Protein AF-A0A953PMU0-F1 (afdb_monomer_lite)

Foldseek 3Di:
DDDDDDDDDDDDPPPPPPDDPPPPPPDDDDAAEDDPPVLLVLVVVLVVLVVVLVVQLVVCVVVVHDSLVSNLPCVPSLVVSVVSLVVSCVVPVVCAQGKYKYWDQDPVRDIDIDIDRNNVVVVVSVPPPND

pLDDT: mean 84.86, std 17.86, range [36.12, 98.12]

Sequence (131 aa):
MLPIGATLIAALSVSSALGLPGRQTITPLPSIEVTAPRDVTSVKGLNDALSALSKKATECVKAGGKPETCQCSDPQDLSSLRRGYESLIKEHPDWKDQLVTYQYVNQEGRNISGTLVLQNLRRQLEALKCQ

Secondary structure (DSSP, 8-state):
--------------------------PPPP-EEE-SHHHHHHHHHHHHHHHHHHHHHHHHHHTT--HHHHTTS-HHHHHHHHHHHHHHHHH-GGGTT-EEEEEEE-TTS-EEEEEEEHHHHHHHHHH----

Structure (mmCIF, N/CA/C/O backbone):
data_AF-A0A953PMU0-F1
#
_entry.id   AF-A0A953PMU0-F1
#
loop_
_atom_site.group_PDB
_atom_site.id
_atom_site.type_symbol
_atom_site.label_atom_id
_atom_site.label_alt_id
_atom_site.label_comp_id
_atom_site.label_asym_id
_atom_site.label_entity_id
_atom_site.label_seq_id
_atom_site.pdbx_PDB_ins_code
_atom_site.Cartn_x
_atom_site.Cartn_y
_atom_site.Cartn_z
_atom_site.occupancy
_atom_site.B_iso_or_equiv
_atom_site.auth_seq_id
_atom_site.auth_comp_id
_atom_site.auth_asym_id
_atom_site.auth_atom_id
_atom_site.pdbx_PDB_model_num
ATOM 1 N N . MET A 1 1 ? -56.804 38.463 -60.563 1.00 36.12 1 MET A N 1
ATOM 2 C CA . MET A 1 1 ? -57.882 38.205 -59.588 1.00 36.12 1 MET A CA 1
ATOM 3 C C . MET A 1 1 ? -57.321 37.299 -58.499 1.00 36.12 1 MET A C 1
ATOM 5 O O . MET A 1 1 ? -57.007 36.157 -58.794 1.00 36.12 1 MET A O 1
ATOM 9 N N . LEU A 1 2 ? -57.103 37.836 -57.293 1.00 42.56 2 LEU A N 1
ATOM 10 C CA . LEU A 1 2 ? -57.006 37.053 -56.046 1.00 42.56 2 LEU A CA 1
ATOM 11 C C . LEU A 1 2 ? -58.369 36.360 -55.812 1.00 42.56 2 LEU A C 1
ATOM 13 O O . LEU A 1 2 ? -59.360 36.950 -56.259 1.00 42.56 2 LEU A O 1
ATOM 17 N N . PRO A 1 3 ? -58.479 35.208 -55.103 1.00 48.47 3 PRO A N 1
ATOM 18 C CA . PRO A 1 3 ? -58.178 35.224 -53.664 1.00 48.47 3 PRO A CA 1
ATOM 19 C C . PRO A 1 3 ? -57.839 33.880 -52.952 1.00 48.47 3 PRO A C 1
ATOM 21 O O . PRO A 1 3 ? -58.014 32.791 -53.480 1.00 48.47 3 PRO A O 1
ATOM 24 N N . ILE A 1 4 ? -57.442 34.036 -51.680 1.00 48.75 4 ILE A N 1
ATOM 25 C CA . ILE A 1 4 ? -57.634 33.141 -50.518 1.00 48.75 4 ILE A CA 1
ATOM 26 C C . ILE A 1 4 ? -56.864 31.810 -50.468 1.00 48.75 4 ILE A C 1
ATOM 28 O O . ILE A 1 4 ? -57.169 30.831 -51.137 1.00 48.75 4 ILE A O 1
ATOM 32 N N . GLY A 1 5 ? -55.972 31.749 -49.481 1.00 41.91 5 GLY A N 1
ATOM 33 C CA . GLY A 1 5 ? -55.512 30.522 -48.843 1.00 41.91 5 GLY A CA 1
ATOM 34 C C . GLY A 1 5 ? -54.919 30.870 -47.484 1.00 41.91 5 GLY A C 1
ATOM 35 O O . GLY A 1 5 ? -53.713 31.041 -47.361 1.00 41.91 5 GLY A O 1
ATOM 36 N N . ALA A 1 6 ? -55.779 31.088 -46.487 1.00 50.22 6 ALA A N 1
ATOM 37 C CA . ALA A 1 6 ? -55.373 31.361 -45.113 1.00 50.22 6 ALA A CA 1
ATOM 38 C C . ALA A 1 6 ? -54.750 30.096 -44.502 1.00 50.22 6 ALA A C 1
ATOM 40 O O . ALA A 1 6 ? -55.457 29.166 -44.119 1.00 50.22 6 ALA A O 1
ATOM 41 N N . THR A 1 7 ? -53.422 30.050 -44.433 1.00 49.34 7 THR A N 1
ATOM 42 C CA . THR A 1 7 ? -52.693 28.950 -43.799 1.00 49.34 7 THR A CA 1
ATOM 43 C C . THR A 1 7 ? -52.710 29.139 -42.283 1.00 49.34 7 THR A C 1
ATOM 45 O O . THR A 1 7 ? -52.039 30.022 -41.749 1.00 49.34 7 THR A O 1
ATOM 48 N N . LEU A 1 8 ? -53.493 28.313 -41.584 1.00 45.78 8 LEU A N 1
ATOM 49 C CA . LEU A 1 8 ? -53.423 28.160 -40.131 1.00 45.78 8 LEU A CA 1
ATOM 50 C C . LEU A 1 8 ? -52.022 27.656 -39.742 1.00 45.78 8 LEU A C 1
ATOM 52 O O . LEU A 1 8 ? -51.637 26.544 -40.101 1.00 45.78 8 LEU A O 1
ATOM 56 N N . ILE A 1 9 ? -51.271 28.452 -38.981 1.00 53.38 9 ILE A N 1
ATOM 57 C CA . ILE A 1 9 ? -50.023 28.018 -38.345 1.00 53.38 9 ILE A CA 1
ATOM 58 C C . ILE A 1 9 ? -50.395 27.348 -37.019 1.00 53.38 9 ILE A C 1
ATOM 60 O O . ILE A 1 9 ? -50.688 28.019 -36.030 1.00 53.38 9 ILE A O 1
ATOM 64 N N . ALA A 1 10 ? -50.402 26.016 -37.000 1.00 49.91 10 ALA A N 1
ATOM 65 C CA . ALA A 1 10 ? -50.465 25.246 -35.765 1.00 49.91 10 ALA A CA 1
ATOM 66 C C . ALA A 1 10 ? -49.085 25.282 -35.087 1.00 49.91 10 ALA A C 1
ATOM 68 O O . ALA A 1 10 ? -48.142 24.623 -35.525 1.00 49.91 10 ALA A O 1
ATOM 69 N N . ALA A 1 11 ? -48.955 26.083 -34.029 1.00 50.81 11 ALA A N 1
ATOM 70 C CA . ALA A 1 11 ? -47.775 26.098 -33.175 1.00 50.81 11 ALA A CA 1
ATOM 71 C C . ALA A 1 11 ? -47.754 24.827 -32.306 1.00 50.81 11 ALA A C 1
ATOM 73 O O . ALA A 1 11 ? -48.463 24.731 -31.306 1.00 50.81 11 ALA A O 1
ATOM 74 N N . LEU A 1 12 ? -46.948 23.839 -32.699 1.00 45.31 12 LEU A N 1
ATOM 75 C CA . LEU A 1 12 ? -46.610 22.688 -31.864 1.00 45.31 12 LEU A CA 1
ATOM 76 C C . LEU A 1 12 ? -45.543 23.115 -30.850 1.00 45.31 12 LEU A C 1
ATOM 78 O O . LEU A 1 12 ? -44.346 23.119 -31.136 1.00 45.31 12 LEU A O 1
ATOM 82 N N . SER A 1 13 ? -45.983 23.497 -29.656 1.00 43.12 13 SER A N 1
ATOM 83 C CA . SER A 1 13 ? -45.135 23.660 -28.479 1.00 43.12 13 SER A CA 1
ATOM 84 C C . SER A 1 13 ? -44.644 22.286 -28.014 1.00 43.12 13 SER A C 1
ATOM 86 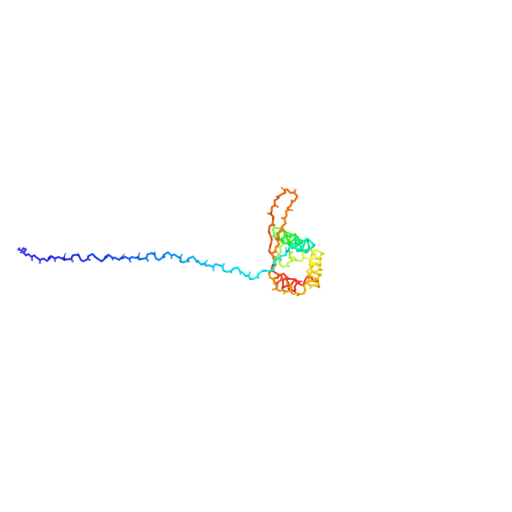O O . SER A 1 13 ? -45.303 21.585 -27.250 1.00 43.12 13 SER A O 1
ATOM 88 N N . VAL A 1 14 ? -43.465 21.883 -28.492 1.00 52.00 14 VAL A N 1
ATOM 89 C CA . VAL A 1 14 ? -42.741 20.719 -27.971 1.00 52.00 14 VAL A CA 1
ATOM 90 C C . VAL A 1 14 ? -42.200 21.087 -26.589 1.00 52.00 14 VAL A C 1
ATOM 92 O O . VAL A 1 14 ? -41.130 21.677 -26.450 1.00 52.00 14 VAL A O 1
ATOM 95 N N . SER A 1 15 ? -42.964 20.773 -25.545 1.00 50.22 15 SER A N 1
ATOM 96 C CA . SER A 1 15 ? -42.476 20.792 -24.169 1.00 50.22 15 SER A CA 1
ATOM 97 C C . SER A 1 15 ? -41.520 19.618 -23.972 1.00 50.22 15 SER A C 1
ATOM 99 O O . SER A 1 15 ? -41.917 18.537 -23.544 1.00 50.22 15 SER A O 1
ATOM 101 N N . SER A 1 16 ? -40.245 19.824 -24.293 1.00 53.34 16 SER A N 1
ATOM 102 C CA . SER A 1 16 ? -39.171 18.946 -23.840 1.00 53.34 16 SER A CA 1
ATOM 103 C C . SER A 1 16 ? -39.091 19.055 -22.320 1.00 53.34 16 SER A C 1
ATOM 105 O O . SER A 1 16 ? -38.462 19.965 -21.781 1.00 53.34 16 SER A O 1
ATOM 107 N N . ALA A 1 17 ? -39.775 18.152 -21.619 1.00 55.84 17 ALA A N 1
ATOM 108 C CA . ALA A 1 17 ? -39.563 17.938 -20.200 1.00 55.84 17 ALA A CA 1
ATOM 109 C C . ALA A 1 17 ? -38.102 17.505 -20.016 1.00 55.84 17 ALA A C 1
ATOM 111 O O . ALA A 1 17 ? -37.743 16.351 -20.244 1.00 55.84 17 ALA A O 1
ATOM 112 N N . LEU A 1 18 ? -37.246 18.460 -19.652 1.00 52.69 18 LEU A N 1
ATOM 113 C CA . LEU A 1 18 ? -35.910 18.204 -19.134 1.00 52.69 18 LEU A CA 1
ATOM 114 C C . LEU A 1 18 ? -36.086 17.464 -17.807 1.00 52.69 18 LEU A C 1
ATOM 116 O O . LEU A 1 18 ? -36.194 18.072 -16.743 1.00 52.69 18 LEU A O 1
ATOM 120 N N . GLY A 1 19 ? -36.184 16.138 -17.886 1.00 55.19 19 GLY A N 1
ATOM 121 C CA . GLY A 1 19 ? -36.050 15.270 -16.730 1.00 55.19 19 GLY A CA 1
ATOM 122 C C . GLY A 1 19 ? -34.694 15.546 -16.097 1.00 55.19 19 GLY A C 1
ATOM 123 O O . GLY A 1 19 ? -33.656 15.269 -16.696 1.00 55.19 19 GLY A O 1
ATOM 124 N N . LEU A 1 20 ? -34.707 16.145 -14.907 1.00 60.75 20 LEU A N 1
ATOM 125 C CA . LEU A 1 20 ? -33.519 16.296 -14.077 1.00 60.75 20 LEU A CA 1
ATOM 126 C C . LEU A 1 20 ? -32.885 14.906 -13.909 1.00 60.75 20 LEU A C 1
ATOM 128 O O . LEU A 1 20 ? -33.614 13.964 -13.580 1.00 60.75 20 LEU A O 1
ATOM 132 N N . PRO A 1 21 ? -31.569 14.741 -14.131 1.00 58.00 21 PRO A N 1
ATOM 133 C CA . PRO A 1 21 ? -30.921 13.462 -13.899 1.00 58.00 21 PRO A CA 1
ATOM 134 C C . PRO A 1 21 ? -31.133 13.092 -12.432 1.00 58.00 21 PRO A C 1
ATOM 136 O O . PRO A 1 21 ? -30.677 13.793 -11.525 1.00 58.00 21 PRO A O 1
ATOM 139 N N . GLY A 1 22 ? -31.886 12.012 -12.208 1.00 56.34 22 GLY A N 1
ATOM 140 C CA . GLY A 1 22 ? -32.090 11.443 -10.887 1.00 56.34 22 GLY A CA 1
ATOM 141 C C . GLY A 1 22 ? -30.732 11.252 -10.227 1.00 56.34 22 GLY A C 1
ATOM 142 O O . GLY A 1 22 ? -29.821 10.678 -10.822 1.00 56.34 22 GLY A O 1
ATOM 143 N N . ARG A 1 23 ? -30.592 11.796 -9.018 1.00 58.69 23 ARG A N 1
ATOM 144 C CA . ARG A 1 23 ? -29.398 11.698 -8.180 1.00 58.69 23 ARG A CA 1
ATOM 145 C C . ARG A 1 23 ? -29.070 10.212 -8.035 1.00 58.69 23 ARG A C 1
ATOM 147 O O . ARG A 1 23 ? -29.748 9.510 -7.292 1.00 58.69 23 ARG A O 1
ATOM 154 N N . GLN A 1 24 ? -28.095 9.719 -8.797 1.00 62.09 24 GLN A N 1
ATOM 155 C CA . GLN A 1 24 ? -27.646 8.339 -8.674 1.00 62.09 24 GLN A CA 1
ATOM 156 C C . GLN A 1 24 ? -27.067 8.195 -7.268 1.00 62.09 24 GLN A C 1
ATOM 158 O O . GLN A 1 24 ? -26.037 8.786 -6.943 1.00 62.09 24 GLN A O 1
ATOM 163 N N . THR A 1 25 ? -27.771 7.476 -6.400 1.00 59.97 25 THR A N 1
ATOM 164 C CA . THR A 1 25 ? -27.256 7.056 -5.102 1.00 59.97 25 THR A CA 1
ATOM 165 C C . THR A 1 25 ? -26.128 6.071 -5.371 1.00 59.97 25 THR A C 1
ATOM 167 O O . THR A 1 25 ? -26.360 4.894 -5.630 1.00 59.97 25 THR A O 1
ATOM 170 N N . ILE A 1 26 ? -24.893 6.572 -5.374 1.00 66.19 26 ILE A N 1
ATOM 171 C CA . ILE A 1 26 ? -23.699 5.731 -5.413 1.00 66.19 26 ILE A CA 1
ATOM 172 C C . ILE A 1 26 ? -23.654 4.993 -4.077 1.00 66.19 26 ILE A C 1
ATOM 174 O O . ILE A 1 26 ? -23.304 5.579 -3.054 1.00 66.19 26 ILE A O 1
ATOM 178 N N . THR A 1 27 ? -24.055 3.724 -4.067 1.00 63.88 27 THR A N 1
ATOM 179 C CA . THR A 1 27 ? -23.803 2.843 -2.927 1.00 63.88 27 THR A CA 1
ATOM 180 C C . THR A 1 27 ? -22.308 2.531 -2.917 1.00 63.88 27 THR A C 1
ATOM 182 O O . THR A 1 27 ? -21.814 1.966 -3.897 1.00 63.88 27 THR A O 1
ATOM 185 N N . PRO A 1 28 ? -21.562 2.909 -1.864 1.00 67.56 28 PRO A N 1
ATOM 186 C CA . PRO A 1 28 ? -20.158 2.546 -1.763 1.00 67.56 28 PRO A CA 1
ATOM 187 C C . PRO A 1 28 ? -20.026 1.023 -1.773 1.00 67.56 28 PRO A C 1
ATOM 189 O O . PRO A 1 28 ? -20.862 0.321 -1.198 1.00 67.56 28 PRO A O 1
ATOM 192 N N . LEU A 1 29 ? -18.972 0.510 -2.410 1.00 69.56 29 LEU A N 1
ATOM 193 C CA . LEU A 1 29 ? -18.607 -0.894 -2.241 1.00 69.56 29 LEU A CA 1
ATOM 194 C C . LEU A 1 29 ? -18.412 -1.167 -0.741 1.00 69.56 29 LEU A C 1
ATOM 196 O O . LEU A 1 29 ? -17.820 -0.324 -0.061 1.00 69.56 29 LEU A O 1
ATOM 200 N N . PRO A 1 30 ? -18.898 -2.307 -0.219 1.00 83.06 30 PRO A N 1
ATOM 201 C CA . PRO A 1 30 ? -18.666 -2.665 1.171 1.00 83.06 30 PRO A CA 1
ATOM 202 C C . PRO A 1 30 ? -17.160 -2.646 1.447 1.00 83.06 30 PRO A C 1
ATOM 204 O O . PRO A 1 30 ? -16.376 -3.278 0.737 1.00 83.06 30 PRO A O 1
ATOM 207 N N . SER A 1 31 ? -16.770 -1.859 2.447 1.00 91.25 31 SER A N 1
ATOM 208 C CA . SER A 1 31 ? -15.381 -1.633 2.828 1.00 91.25 31 SER A CA 1
ATOM 209 C C . SER A 1 31 ? -15.175 -1.995 4.284 1.00 91.25 31 SER A C 1
ATOM 211 O O . SER A 1 31 ? -15.988 -1.614 5.127 1.00 91.25 31 SER A O 1
ATOM 213 N N . ILE A 1 32 ? -14.063 -2.647 4.591 1.00 96.25 32 ILE A N 1
ATOM 214 C CA . ILE A 1 32 ? -13.624 -2.823 5.972 1.00 96.25 32 ILE A CA 1
ATOM 215 C C . ILE A 1 32 ? -12.943 -1.529 6.409 1.00 96.25 32 ILE A C 1
ATOM 217 O O . ILE A 1 32 ? -11.927 -1.136 5.834 1.00 96.25 32 ILE A O 1
ATOM 221 N N . GLU A 1 33 ? -13.509 -0.870 7.416 1.00 96.81 33 GLU A N 1
ATOM 222 C CA . GLU A 1 33 ? -12.891 0.297 8.036 1.00 96.81 33 GLU A CA 1
ATOM 223 C C . GLU A 1 33 ? -11.852 -0.153 9.069 1.00 96.81 33 GLU A C 1
ATOM 225 O O . GLU A 1 33 ? -12.169 -0.779 10.082 1.00 96.81 33 GLU A O 1
ATOM 230 N N . VAL A 1 34 ? -10.588 0.163 8.800 1.00 97.62 34 VAL A N 1
ATOM 231 C CA . VAL A 1 34 ? -9.449 -0.194 9.643 1.00 97.62 34 VAL A CA 1
ATOM 232 C C . VAL A 1 34 ? -9.242 0.902 10.680 1.00 97.62 34 VAL A C 1
ATOM 234 O O . VAL A 1 34 ? -8.829 2.014 10.350 1.00 97.62 34 VAL A O 1
ATOM 237 N N . THR A 1 35 ? -9.515 0.581 11.943 1.00 96.75 35 THR A N 1
ATOM 238 C CA . THR A 1 35 ? -9.498 1.551 13.053 1.00 96.75 35 THR A CA 1
ATOM 239 C C . THR A 1 35 ? -8.428 1.262 14.103 1.00 96.75 35 THR A C 1
ATOM 241 O O . THR A 1 35 ? -7.950 2.183 14.767 1.00 96.75 35 THR A O 1
ATOM 244 N N . ALA A 1 36 ? -8.005 0.004 14.255 1.00 97.88 36 ALA A N 1
ATOM 245 C CA . ALA A 1 36 ? -6.974 -0.363 15.217 1.00 97.88 36 ALA A CA 1
ATOM 246 C C . ALA A 1 36 ? -5.622 0.272 14.820 1.00 97.88 36 ALA A C 1
ATOM 248 O O . ALA A 1 36 ? -5.156 0.045 13.702 1.00 97.88 36 ALA A O 1
ATOM 249 N N . PRO A 1 37 ? -4.937 1.024 15.707 1.00 96.81 37 PRO A N 1
ATOM 250 C CA . PRO A 1 37 ? -3.727 1.774 15.340 1.00 96.81 37 PRO A CA 1
ATOM 251 C C . PRO A 1 37 ? -2.605 0.922 14.732 1.00 96.81 37 PRO A C 1
ATOM 253 O O . PRO A 1 37 ? -1.914 1.354 13.803 1.00 96.81 37 PRO A O 1
ATOM 256 N N . ARG A 1 38 ? -2.432 -0.308 15.235 1.00 97.06 38 ARG A N 1
ATOM 257 C CA . ARG A 1 38 ? -1.467 -1.276 14.692 1.00 97.06 38 ARG A CA 1
ATOM 258 C C . ARG A 1 38 ? -1.807 -1.628 13.245 1.00 97.06 38 ARG A C 1
ATOM 260 O O . ARG A 1 38 ? -0.929 -1.588 12.390 1.00 97.06 38 ARG A O 1
ATOM 267 N N . ASP A 1 39 ? -3.074 -1.899 12.966 1.00 98.00 39 ASP A N 1
ATOM 268 C CA . ASP A 1 39 ? -3.520 -2.304 11.637 1.00 98.00 39 ASP A CA 1
ATOM 269 C C . ASP A 1 39 ? -3.514 -1.135 10.655 1.00 98.00 39 ASP A C 1
ATOM 271 O O . ASP A 1 39 ? -3.065 -1.295 9.522 1.00 98.00 39 ASP A O 1
ATOM 275 N N . VAL A 1 40 ? -3.898 0.067 11.100 1.00 97.75 40 VAL A N 1
ATOM 276 C CA . VAL A 1 40 ? -3.741 1.301 10.314 1.00 97.75 40 VAL A CA 1
ATOM 277 C C . VAL A 1 40 ? -2.281 1.483 9.904 1.00 97.75 40 VAL A C 1
ATOM 279 O O . VAL A 1 40 ? -2.003 1.794 8.748 1.00 97.75 40 VAL A O 1
ATOM 282 N N . THR A 1 41 ? -1.338 1.242 10.820 1.00 96.81 41 THR A N 1
ATOM 283 C CA . THR A 1 41 ? 0.101 1.326 10.527 1.00 96.81 41 THR A CA 1
ATOM 284 C C . THR A 1 41 ? 0.521 0.287 9.486 1.00 96.81 41 THR A C 1
ATOM 286 O O . THR A 1 41 ? 1.224 0.633 8.536 1.00 96.81 41 THR A O 1
ATOM 289 N N . SER A 1 42 ? 0.062 -0.960 9.614 1.00 97.00 42 SER A N 1
ATOM 290 C CA . SER A 1 42 ? 0.355 -2.036 8.658 1.00 97.00 42 SER A CA 1
ATOM 291 C C . SER A 1 42 ? -0.204 -1.747 7.260 1.00 97.00 42 SER A C 1
ATOM 293 O O . SER A 1 42 ? 0.521 -1.838 6.269 1.00 97.00 42 SER A O 1
ATOM 295 N N . VAL A 1 43 ? -1.475 -1.345 7.168 1.00 97.25 43 VAL A N 1
ATOM 296 C CA . VAL A 1 43 ? -2.155 -1.024 5.901 1.00 97.25 43 VAL A CA 1
ATOM 297 C C . VAL A 1 43 ? -1.532 0.211 5.251 1.00 97.25 43 VAL A C 1
ATOM 299 O O . VAL A 1 43 ? -1.257 0.203 4.050 1.00 97.25 43 VAL A O 1
ATOM 302 N N . LYS A 1 44 ? -1.218 1.244 6.042 1.00 96.44 44 LYS A N 1
ATOM 303 C CA . LYS A 1 44 ? -0.478 2.419 5.571 1.00 96.44 44 LYS A CA 1
ATOM 304 C C . LYS A 1 44 ? 0.893 2.026 5.020 1.00 96.44 44 LYS A C 1
ATOM 306 O O . LYS A 1 44 ? 1.235 2.448 3.921 1.00 96.44 44 LYS A O 1
ATOM 311 N N . GLY A 1 45 ? 1.662 1.215 5.747 1.00 95.75 45 GLY A N 1
ATOM 312 C CA . GLY A 1 45 ? 2.983 0.760 5.307 1.00 95.75 45 GLY A CA 1
ATOM 313 C C . GLY A 1 45 ? 2.929 -0.012 3.988 1.00 95.75 45 GLY A C 1
ATOM 314 O O . GLY A 1 45 ? 3.760 0.207 3.107 1.00 95.75 45 GLY A O 1
ATOM 315 N N . LEU A 1 46 ? 1.908 -0.855 3.811 1.00 97.00 46 LEU A N 1
ATOM 316 C CA . LEU A 1 46 ? 1.673 -1.566 2.556 1.00 97.00 46 LEU A CA 1
ATOM 317 C C . LEU A 1 46 ? 1.360 -0.601 1.400 1.00 97.00 46 LEU A C 1
ATOM 319 O O . LEU A 1 46 ? 1.919 -0.739 0.310 1.00 97.00 46 LEU A O 1
ATOM 323 N N . ASN A 1 47 ? 0.504 0.395 1.640 1.00 95.62 47 ASN A N 1
ATOM 324 C CA . ASN A 1 47 ? 0.174 1.419 0.651 1.00 95.62 47 ASN A CA 1
ATOM 325 C C . ASN A 1 47 ? 1.386 2.289 0.275 1.00 95.62 47 ASN A C 1
ATOM 327 O O . ASN A 1 47 ? 1.577 2.611 -0.900 1.00 95.62 47 ASN A O 1
ATOM 331 N N . ASP A 1 48 ? 2.216 2.655 1.252 1.00 94.62 48 ASP A N 1
ATOM 332 C CA . ASP A 1 48 ? 3.433 3.437 1.029 1.00 94.62 48 ASP A CA 1
ATOM 333 C C . ASP A 1 48 ? 4.433 2.652 0.167 1.00 94.62 48 ASP A C 1
ATOM 335 O O . ASP A 1 48 ? 4.970 3.193 -0.801 1.00 94.62 48 ASP A O 1
ATOM 339 N N . ALA A 1 49 ? 4.628 1.359 0.454 1.00 94.31 49 ALA A N 1
ATOM 340 C CA . ALA A 1 49 ? 5.488 0.480 -0.340 1.00 94.31 49 ALA A CA 1
ATOM 341 C C . ALA A 1 49 ? 4.990 0.336 -1.789 1.00 94.31 49 ALA A C 1
ATOM 343 O O . ALA A 1 49 ? 5.776 0.444 -2.732 1.00 94.31 49 ALA A O 1
ATOM 344 N N . LEU A 1 50 ? 3.678 0.158 -1.980 1.00 94.44 50 LEU A N 1
ATOM 345 C CA . LEU A 1 50 ? 3.064 0.109 -3.310 1.00 94.44 50 LEU A CA 1
ATOM 346 C C . LEU A 1 50 ? 3.263 1.429 -4.071 1.00 94.44 50 LEU A C 1
ATOM 348 O O . LEU A 1 50 ? 3.621 1.426 -5.250 1.00 94.44 50 LEU A O 1
ATOM 352 N N . SER A 1 51 ? 3.063 2.559 -3.391 1.00 93.38 51 SER A N 1
ATOM 353 C CA . SER A 1 51 ? 3.231 3.893 -3.972 1.00 93.38 51 SER A CA 1
ATOM 354 C C . SER A 1 51 ? 4.682 4.151 -4.386 1.00 93.38 51 SER A C 1
ATOM 356 O O . SER A 1 51 ? 4.929 4.679 -5.471 1.00 93.38 51 SER A O 1
ATOM 358 N N . ALA A 1 52 ? 5.647 3.737 -3.560 1.00 92.94 52 ALA A N 1
ATOM 359 C CA . ALA A 1 52 ? 7.068 3.850 -3.865 1.00 92.94 52 ALA A CA 1
ATOM 360 C C . ALA A 1 52 ? 7.454 3.016 -5.096 1.00 92.94 52 ALA A C 1
ATOM 362 O O . ALA A 1 52 ? 8.090 3.539 -6.012 1.00 92.94 52 ALA A O 1
ATOM 363 N N . LEU A 1 53 ? 7.009 1.757 -5.168 1.00 93.00 53 LEU A N 1
ATOM 364 C CA . LEU A 1 53 ? 7.277 0.887 -6.315 1.00 93.00 53 LEU A CA 1
ATOM 365 C C . LEU A 1 53 ? 6.644 1.437 -7.605 1.00 93.00 53 LEU A C 1
ATOM 367 O O . LEU A 1 53 ? 7.294 1.488 -8.647 1.00 93.00 53 LEU A O 1
ATOM 371 N N . SER A 1 54 ? 5.401 1.920 -7.527 1.00 92.31 54 SER A N 1
ATOM 372 C CA . SER A 1 54 ? 4.708 2.560 -8.653 1.00 92.31 54 SER A CA 1
ATOM 373 C C . SER A 1 54 ? 5.455 3.797 -9.165 1.00 92.31 54 SER A C 1
ATOM 375 O O . SER A 1 54 ? 5.610 3.989 -10.377 1.00 92.31 54 SER A O 1
ATOM 377 N N . LYS A 1 55 ? 5.986 4.617 -8.248 1.00 94.81 55 LYS A N 1
ATOM 378 C CA . LYS A 1 55 ? 6.812 5.778 -8.591 1.00 94.81 55 LYS A CA 1
ATOM 379 C C . LYS A 1 55 ? 8.074 5.359 -9.346 1.00 94.81 55 LYS A C 1
ATOM 381 O O . LYS A 1 55 ? 8.331 5.915 -10.410 1.00 94.81 55 LYS A O 1
ATOM 386 N N . LYS A 1 56 ? 8.806 4.357 -8.855 1.00 93.75 56 LYS A N 1
ATOM 387 C CA . LYS A 1 56 ? 10.019 3.850 -9.517 1.00 93.75 56 LYS A CA 1
ATOM 388 C C . LYS A 1 56 ? 9.734 3.278 -10.905 1.00 93.75 56 LYS A C 1
ATOM 390 O O . LYS A 1 56 ? 10.404 3.643 -11.868 1.00 93.75 56 LYS A O 1
ATOM 395 N N . ALA A 1 57 ? 8.683 2.467 -11.041 1.00 92.62 57 ALA A N 1
ATOM 396 C CA . ALA A 1 57 ? 8.261 1.943 -12.339 1.00 92.62 57 ALA A CA 1
ATOM 397 C C . ALA A 1 57 ? 7.906 3.080 -13.317 1.00 92.62 57 ALA A C 1
ATOM 399 O O . ALA A 1 57 ? 8.311 3.059 -14.479 1.00 92.62 57 ALA A O 1
ATOM 400 N N . THR A 1 58 ? 7.211 4.115 -12.834 1.00 94.62 58 THR A N 1
ATOM 401 C CA . THR A 1 58 ? 6.887 5.314 -13.622 1.00 94.62 58 THR A CA 1
ATOM 402 C C . THR A 1 58 ? 8.143 6.080 -14.043 1.00 94.62 58 THR A C 1
ATOM 404 O O . THR A 1 58 ? 8.233 6.533 -15.183 1.00 94.62 58 THR A O 1
ATOM 407 N N . GLU A 1 59 ? 9.115 6.242 -13.147 1.00 96.00 59 GLU A N 1
ATOM 408 C CA . GLU A 1 59 ? 10.391 6.905 -13.434 1.00 96.00 59 GLU A CA 1
ATOM 409 C C . GLU A 1 59 ? 11.213 6.128 -14.469 1.00 96.00 59 GLU A C 1
ATOM 411 O O . GLU A 1 59 ? 11.714 6.730 -15.418 1.00 96.00 59 GLU A O 1
ATOM 416 N N . CYS A 1 60 ? 11.266 4.799 -14.365 1.00 95.44 60 CYS A N 1
ATOM 417 C CA . CYS A 1 60 ? 11.905 3.938 -15.360 1.00 95.44 60 CYS A CA 1
ATOM 418 C C . CYS A 1 60 ? 11.264 4.088 -16.750 1.00 95.44 60 CYS A C 1
ATOM 420 O O . CYS A 1 60 ? 11.974 4.256 -17.743 1.00 95.44 60 CYS A O 1
ATOM 422 N N . VAL A 1 61 ? 9.927 4.103 -16.832 1.00 96.44 61 VAL A N 1
ATOM 423 C CA . VAL A 1 61 ? 9.221 4.311 -18.109 1.00 96.44 61 VAL A CA 1
ATOM 424 C C . VAL A 1 61 ? 9.515 5.702 -18.671 1.00 96.44 61 VAL A C 1
ATOM 426 O O . VAL A 1 61 ? 9.799 5.843 -19.859 1.00 96.44 61 VAL A O 1
ATOM 429 N N . LYS A 1 62 ? 9.517 6.740 -17.825 1.00 96.56 62 LYS A N 1
ATOM 430 C CA . LYS A 1 62 ? 9.873 8.110 -18.238 1.00 96.56 62 LYS A CA 1
ATOM 431 C C . LYS A 1 62 ? 11.311 8.225 -18.746 1.00 96.56 62 LYS A C 1
ATOM 433 O O . LYS A 1 62 ? 11.570 9.055 -19.610 1.00 96.56 62 LYS A O 1
ATOM 438 N N . ALA A 1 63 ? 12.223 7.392 -18.249 1.00 96.81 63 ALA A N 1
ATOM 439 C CA . ALA A 1 63 ? 13.601 7.300 -18.724 1.00 96.81 63 ALA A CA 1
ATOM 440 C C . ALA A 1 63 ? 13.755 6.499 -20.037 1.00 96.81 63 ALA A C 1
ATOM 442 O O . ALA A 1 63 ? 14.875 6.304 -20.505 1.00 96.81 63 ALA A O 1
ATOM 443 N N . GLY A 1 64 ? 12.654 6.038 -20.643 1.00 96.44 64 GLY A N 1
ATOM 444 C CA .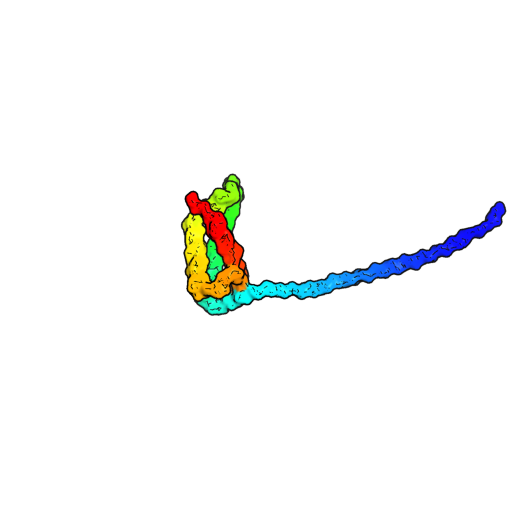 GLY A 1 64 ? 12.651 5.284 -21.901 1.00 96.44 64 GLY A CA 1
ATOM 445 C C . GLY A 1 64 ? 12.679 3.763 -21.732 1.00 96.44 64 GLY A C 1
ATOM 446 O O . GLY A 1 64 ? 12.795 3.042 -22.724 1.00 96.44 64 GLY A O 1
ATOM 447 N N . GLY A 1 65 ? 12.566 3.257 -20.501 1.00 94.44 65 GLY A N 1
ATOM 448 C CA . GLY A 1 65 ? 12.418 1.830 -20.241 1.00 94.44 65 GLY A CA 1
ATOM 449 C C . GLY A 1 65 ? 11.068 1.288 -20.721 1.00 94.44 65 GLY A C 1
ATOM 450 O O . GLY A 1 65 ? 10.072 2.010 -20.809 1.00 94.44 65 GLY A O 1
ATOM 451 N N . LYS A 1 66 ? 11.015 -0.013 -21.022 1.00 93.88 66 LYS A N 1
ATOM 452 C CA . LYS A 1 66 ? 9.758 -0.681 -21.387 1.00 93.88 66 LYS A CA 1
ATOM 453 C C . LYS A 1 66 ? 8.935 -0.973 -20.128 1.00 93.88 66 LYS A C 1
ATOM 455 O O . LYS A 1 66 ? 9.527 -1.427 -19.142 1.00 93.88 66 LYS A O 1
ATOM 460 N N . PRO A 1 67 ? 7.602 -0.788 -20.137 1.00 88.50 67 PRO A N 1
ATOM 461 C CA . PRO A 1 67 ? 6.757 -1.038 -18.970 1.00 88.50 67 PRO A CA 1
ATOM 462 C C . PRO A 1 67 ? 6.969 -2.414 -18.331 1.00 88.50 67 PRO A C 1
ATOM 464 O O . PRO A 1 67 ? 7.061 -2.509 -17.111 1.00 88.50 67 PRO A O 1
ATOM 467 N N . GLU A 1 68 ? 7.123 -3.462 -19.141 1.00 85.69 68 GLU A N 1
ATOM 468 C CA . GLU A 1 68 ? 7.293 -4.843 -18.675 1.00 85.69 68 GLU A CA 1
ATOM 469 C C . GLU A 1 68 ? 8.601 -5.016 -17.895 1.00 85.69 68 GLU A C 1
ATOM 471 O O . GLU A 1 68 ? 8.644 -5.707 -16.882 1.00 85.69 68 GLU A O 1
ATOM 476 N N . THR A 1 69 ? 9.667 -4.340 -18.332 1.00 87.50 69 THR A N 1
ATOM 477 C CA . THR A 1 69 ? 10.964 -4.362 -17.643 1.00 87.50 69 THR A CA 1
ATOM 478 C C . THR A 1 69 ? 10.989 -3.442 -16.425 1.00 87.50 69 THR A C 1
ATOM 480 O O . THR A 1 69 ? 11.592 -3.777 -15.410 1.00 87.50 69 THR A O 1
ATOM 483 N N . CYS A 1 70 ? 10.293 -2.306 -16.492 1.00 91.81 70 CYS A N 1
ATOM 484 C CA . CYS A 1 70 ? 10.263 -1.309 -15.423 1.00 91.81 70 CYS A CA 1
ATOM 485 C C . CYS A 1 70 ? 9.483 -1.768 -14.193 1.00 91.81 70 CYS A C 1
ATOM 487 O O . CYS A 1 70 ? 9.791 -1.360 -13.082 1.00 91.81 70 CYS A O 1
ATOM 489 N N . GLN A 1 71 ? 8.492 -2.641 -14.364 1.00 86.19 71 GLN A N 1
ATOM 490 C CA . GLN A 1 71 ? 7.789 -3.251 -13.232 1.00 86.19 71 GLN A CA 1
ATOM 491 C C . GLN A 1 71 ? 8.691 -4.187 -12.410 1.00 86.19 71 GLN A C 1
ATOM 493 O O . GLN A 1 71 ? 8.393 -4.463 -11.249 1.00 86.19 71 GLN A O 1
ATOM 498 N N . CYS A 1 72 ? 9.797 -4.648 -12.999 1.00 86.62 72 CYS A N 1
ATOM 499 C CA . CYS A 1 72 ? 10.754 -5.565 -12.392 1.00 86.62 72 CYS A CA 1
ATOM 500 C C . CYS A 1 72 ? 12.103 -4.914 -12.055 1.00 86.62 72 CYS 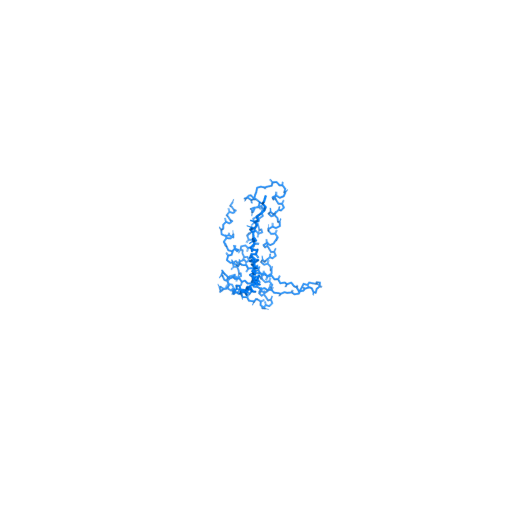A C 1
ATOM 502 O O . CYS A 1 72 ? 13.030 -5.625 -11.672 1.00 86.62 72 CYS A O 1
ATOM 504 N N . SER A 1 73 ? 12.234 -3.587 -12.174 1.00 86.38 73 SER A N 1
ATOM 505 C CA . SER A 1 73 ? 13.506 -2.892 -11.922 1.00 86.38 73 SER A CA 1
ATOM 506 C C . SER A 1 73 ? 13.965 -2.968 -10.464 1.00 86.38 73 SER A C 1
ATOM 508 O O . SER A 1 73 ? 15.157 -2.861 -10.194 1.00 86.38 73 SER A O 1
ATOM 510 N N . ASP A 1 74 ? 13.034 -3.187 -9.530 1.00 89.69 74 ASP A N 1
ATOM 511 C CA . ASP A 1 74 ? 13.282 -3.154 -8.087 1.00 89.69 74 ASP A CA 1
ATOM 512 C C . ASP A 1 74 ? 12.786 -4.438 -7.391 1.00 89.69 74 ASP A C 1
ATOM 514 O O . ASP A 1 74 ? 11.781 -4.431 -6.669 1.00 89.69 74 ASP A O 1
ATOM 518 N N . PRO A 1 75 ? 13.487 -5.574 -7.569 1.00 88.81 75 PRO A N 1
ATOM 519 C CA . PRO A 1 75 ? 13.047 -6.867 -7.042 1.00 88.81 75 PRO A CA 1
ATOM 520 C C . PRO A 1 75 ? 12.995 -6.916 -5.506 1.00 88.81 75 PRO A C 1
ATOM 522 O O . PRO A 1 75 ? 12.175 -7.641 -4.939 1.00 88.81 75 PRO A O 1
ATOM 525 N N . GLN A 1 76 ? 13.833 -6.139 -4.810 1.00 90.38 76 GLN A N 1
ATOM 526 C CA . GLN A 1 76 ? 13.813 -6.075 -3.343 1.00 90.38 76 GLN A CA 1
ATOM 527 C C . GLN A 1 76 ? 12.553 -5.392 -2.800 1.00 90.38 76 GLN A C 1
ATOM 529 O O . GLN A 1 76 ? 11.964 -5.880 -1.829 1.00 90.38 76 GLN A O 1
ATOM 534 N N . ASP A 1 77 ? 12.114 -4.308 -3.437 1.00 91.31 77 ASP A N 1
ATOM 535 C CA . ASP A 1 77 ? 10.899 -3.592 -3.045 1.00 91.31 77 ASP A CA 1
ATOM 536 C C . ASP A 1 77 ? 9.664 -4.438 -3.348 1.00 91.31 77 ASP A C 1
ATOM 538 O O . ASP A 1 77 ? 8.791 -4.576 -2.492 1.00 91.31 77 ASP A O 1
ATOM 542 N N . LEU A 1 78 ? 9.633 -5.097 -4.512 1.00 92.56 78 LEU A N 1
ATOM 543 C CA . LEU A 1 78 ? 8.563 -6.031 -4.862 1.00 92.56 78 LEU A CA 1
ATOM 544 C C . LEU A 1 78 ? 8.483 -7.209 -3.875 1.00 92.56 78 LEU A C 1
ATOM 546 O O . LEU A 1 78 ? 7.395 -7.570 -3.423 1.00 92.56 78 LEU A O 1
ATOM 550 N N . SER A 1 79 ? 9.623 -7.791 -3.490 1.00 91.62 79 SER A N 1
ATOM 551 C CA . SER A 1 79 ? 9.684 -8.856 -2.478 1.00 91.62 79 SER A CA 1
ATOM 552 C C . SER A 1 79 ? 9.199 -8.377 -1.106 1.00 91.62 79 SER A C 1
ATOM 554 O O . SER A 1 79 ? 8.467 -9.078 -0.404 1.00 91.62 79 SER A O 1
ATOM 556 N N . SER A 1 80 ? 9.555 -7.151 -0.724 1.00 92.56 80 SER A N 1
ATOM 557 C CA . SER A 1 80 ? 9.117 -6.555 0.540 1.00 92.56 80 SER A CA 1
ATOM 558 C C . SER A 1 80 ? 7.618 -6.257 0.540 1.00 92.56 80 SER A C 1
ATOM 560 O O . SER A 1 80 ? 6.946 -6.573 1.520 1.00 92.56 80 SER A O 1
ATOM 562 N N . LEU A 1 81 ? 7.075 -5.767 -0.577 1.00 95.00 81 LEU A N 1
ATOM 563 C CA . LEU A 1 81 ? 5.638 -5.585 -0.773 1.00 95.00 81 LEU A CA 1
ATOM 564 C C . LEU A 1 81 ? 4.885 -6.921 -0.677 1.00 95.00 81 LEU A C 1
ATOM 566 O O . LEU A 1 81 ? 3.869 -7.001 0.015 1.00 95.00 81 LEU A O 1
ATOM 570 N N . ARG A 1 82 ? 5.407 -7.986 -1.305 1.00 95.44 82 ARG A N 1
ATOM 571 C CA . ARG A 1 82 ? 4.812 -9.331 -1.240 1.00 95.44 82 ARG A CA 1
ATOM 572 C C . ARG A 1 82 ? 4.779 -9.865 0.195 1.00 95.44 82 ARG A C 1
ATOM 574 O O . ARG A 1 82 ? 3.719 -10.280 0.653 1.00 95.44 82 ARG A O 1
ATOM 581 N N . ARG A 1 83 ? 5.889 -9.773 0.937 1.00 95.12 83 ARG A N 1
ATOM 582 C CA . ARG A 1 83 ? 5.938 -10.179 2.357 1.00 95.12 83 ARG A CA 1
ATOM 583 C C . ARG A 1 83 ? 4.996 -9.358 3.235 1.00 95.12 83 ARG A C 1
ATOM 585 O O . ARG A 1 83 ? 4.349 -9.917 4.115 1.00 95.12 83 ARG A O 1
ATOM 592 N N . GLY A 1 84 ? 4.901 -8.050 2.991 1.00 96.50 84 GLY A N 1
ATOM 593 C CA . GLY A 1 84 ? 3.963 -7.176 3.695 1.00 96.50 84 GLY A CA 1
ATOM 594 C C . GLY A 1 84 ? 2.512 -7.607 3.480 1.00 96.50 84 GLY A C 1
ATOM 595 O O . GLY A 1 84 ? 1.762 -7.737 4.445 1.00 96.50 84 GLY A O 1
ATOM 596 N N . TYR A 1 85 ? 2.139 -7.902 2.231 1.00 97.62 85 TYR A N 1
ATOM 597 C CA . TYR A 1 85 ? 0.814 -8.421 1.893 1.00 97.62 85 TYR A CA 1
ATOM 598 C C . TYR A 1 85 ? 0.539 -9.773 2.569 1.00 97.62 85 TYR A C 1
ATOM 600 O O . TYR A 1 85 ? -0.488 -9.939 3.222 1.00 97.62 85 TYR A O 1
ATOM 608 N N . GLU A 1 86 ? 1.463 -10.730 2.463 1.00 97.50 86 GLU A N 1
ATOM 609 C CA . GLU A 1 86 ? 1.318 -12.061 3.068 1.00 97.50 86 GLU A CA 1
ATOM 610 C C . GLU A 1 86 ? 1.175 -11.993 4.592 1.00 97.50 86 GLU A C 1
ATOM 612 O O . GLU A 1 86 ? 0.323 -12.676 5.162 1.00 97.50 86 GLU A O 1
ATOM 617 N N . SER A 1 87 ? 1.965 -11.143 5.255 1.00 97.81 87 SER A N 1
ATOM 618 C CA . SER A 1 87 ? 1.860 -10.928 6.699 1.00 97.81 87 SER A CA 1
ATOM 619 C C . SER A 1 87 ? 0.512 -10.322 7.080 1.00 97.81 87 SER A C 1
ATOM 621 O O . SER A 1 87 ? -0.111 -10.794 8.027 1.00 97.81 87 SER A O 1
ATOM 623 N N . LEU A 1 88 ? 0.034 -9.320 6.332 1.00 97.88 88 LEU 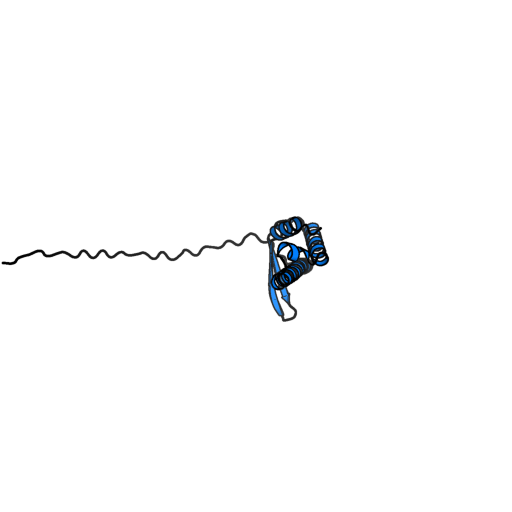A N 1
ATOM 624 C CA . LEU A 1 88 ? -1.257 -8.682 6.594 1.00 97.88 88 LEU A CA 1
ATOM 625 C C . LEU A 1 88 ? -2.411 -9.689 6.486 1.00 97.88 88 LEU A C 1
ATOM 627 O O . LEU A 1 88 ? -3.250 -9.748 7.376 1.00 97.88 88 LEU A O 1
ATOM 631 N N . ILE A 1 89 ? -2.424 -10.518 5.438 1.00 98.12 89 ILE A N 1
ATOM 632 C CA . ILE A 1 89 ? -3.467 -11.538 5.242 1.00 98.12 89 ILE A CA 1
ATOM 633 C C . ILE A 1 89 ? -3.352 -12.685 6.250 1.00 98.12 89 ILE A C 1
ATOM 635 O O . ILE A 1 89 ? -4.355 -13.294 6.607 1.00 98.12 89 ILE A O 1
ATOM 639 N N . LYS A 1 90 ? -2.149 -12.996 6.739 1.00 98.12 90 LYS A N 1
ATOM 640 C CA . LYS A 1 90 ? -1.982 -13.976 7.818 1.00 98.12 90 LYS A CA 1
ATOM 641 C C . LYS A 1 90 ? -2.594 -13.484 9.131 1.00 98.12 90 LYS A C 1
ATOM 643 O O . LYS A 1 90 ? -3.146 -14.294 9.870 1.00 98.12 90 LYS A O 1
ATOM 648 N N . GLU A 1 91 ? -2.467 -12.192 9.425 1.00 98.00 91 GLU A N 1
ATOM 649 C CA . GLU A 1 91 ? -3.043 -11.580 10.626 1.00 98.00 91 GLU A CA 1
ATOM 650 C C . GLU A 1 91 ? -4.551 -11.339 10.496 1.00 98.00 91 GLU A C 1
ATOM 652 O O . GLU A 1 91 ? -5.275 -11.561 11.463 1.00 98.00 91 GLU A O 1
ATOM 657 N N . HIS A 1 92 ? -5.021 -10.979 9.297 1.00 98.00 92 HIS A N 1
ATOM 658 C CA . HIS A 1 92 ? -6.429 -10.697 8.992 1.00 98.00 92 HIS A CA 1
ATOM 659 C C . HIS A 1 92 ? -6.915 -11.508 7.777 1.00 98.00 92 HIS A C 1
ATOM 661 O O . HIS A 1 92 ? -7.029 -10.974 6.666 1.00 98.00 92 HIS A O 1
ATOM 667 N N . PRO A 1 93 ? -7.172 -12.821 7.934 1.00 97.69 93 PRO A N 1
ATOM 668 C CA . PRO A 1 93 ? -7.522 -13.694 6.810 1.00 97.69 93 PRO A CA 1
ATOM 669 C C . PRO A 1 93 ? -8.810 -13.293 6.083 1.00 97.69 93 PRO A C 1
ATOM 671 O O . PRO A 1 93 ? -8.939 -13.518 4.879 1.00 97.69 93 PRO A O 1
ATOM 674 N N . ASP A 1 94 ? -9.754 -12.688 6.800 1.00 96.81 94 ASP A N 1
ATOM 675 C CA . ASP A 1 94 ? -11.034 -12.192 6.298 1.00 96.81 94 ASP A CA 1
ATOM 676 C C . ASP A 1 94 ? -10.893 -10.955 5.397 1.00 96.81 94 ASP A C 1
ATOM 678 O O . ASP A 1 94 ? -11.781 -10.678 4.594 1.00 96.81 94 ASP A O 1
ATOM 682 N N . TRP A 1 95 ? -9.757 -10.251 5.447 1.00 96.94 95 TRP A N 1
ATOM 683 C CA . TRP A 1 95 ? -9.494 -9.092 4.584 1.00 96.94 95 TRP A CA 1
ATOM 684 C C . TRP A 1 95 ? -9.018 -9.500 3.192 1.00 96.94 95 TRP A C 1
ATOM 686 O O . TRP A 1 95 ? -8.916 -8.670 2.282 1.00 96.94 95 TRP A O 1
ATOM 696 N N . LYS A 1 96 ? -8.724 -10.788 2.990 1.00 96.00 96 LYS A N 1
ATOM 697 C CA . LYS A 1 96 ? -8.328 -11.299 1.685 1.00 96.00 96 LYS A CA 1
ATOM 698 C C . LYS A 1 96 ? -9.409 -10.980 0.655 1.00 96.00 96 LYS A C 1
ATOM 700 O O . LYS A 1 96 ? -10.583 -11.281 0.834 1.00 96.00 96 LYS A O 1
ATOM 705 N N . ASP A 1 97 ? -8.974 -10.384 -0.450 1.00 94.75 97 ASP A N 1
ATOM 706 C CA . ASP A 1 97 ? -9.832 -9.964 -1.557 1.00 94.75 97 ASP A CA 1
ATOM 707 C C . ASP A 1 97 ? -10.886 -8.891 -1.201 1.00 94.75 97 ASP A C 1
ATOM 709 O O . ASP A 1 97 ? -11.789 -8.641 -1.996 1.00 94.75 97 ASP A O 1
ATOM 713 N N . GLN A 1 98 ? -10.737 -8.207 -0.061 1.00 96.12 98 GLN A N 1
ATOM 714 C CA . GLN A 1 98 ? -11.615 -7.112 0.356 1.00 96.12 98 GLN A CA 1
ATOM 715 C C . GLN A 1 98 ? -11.068 -5.734 -0.031 1.00 96.12 98 GLN A C 1
ATOM 717 O O . GLN A 1 98 ? -9.895 -5.557 -0.383 1.00 96.12 98 GLN A O 1
ATOM 722 N N . LEU A 1 99 ? -11.949 -4.739 0.051 1.00 96.31 99 LEU A N 1
ATOM 723 C CA . LEU A 1 99 ? -11.591 -3.328 0.037 1.00 96.31 99 LEU A CA 1
ATOM 724 C C . LEU A 1 99 ? -11.420 -2.862 1.486 1.00 96.31 99 LEU A C 1
ATOM 726 O O . LEU A 1 99 ? -12.338 -3.002 2.293 1.00 96.31 99 LEU A O 1
ATOM 730 N N . VAL A 1 100 ? -10.253 -2.309 1.808 1.00 97.25 100 VAL A N 1
ATOM 731 C CA . VAL A 1 100 ? -9.951 -1.771 3.141 1.00 97.25 100 VAL A CA 1
ATOM 732 C C . VAL A 1 100 ? -9.778 -0.261 3.061 1.00 97.25 100 VAL A C 1
ATOM 734 O O . VAL A 1 100 ? -9.102 0.249 2.164 1.00 97.25 100 VAL A O 1
ATOM 737 N N . THR A 1 101 ? -10.389 0.459 3.993 1.00 97.25 101 THR A N 1
ATOM 738 C CA . THR A 1 101 ? -10.262 1.910 4.144 1.00 97.25 101 THR A CA 1
ATOM 739 C C . THR A 1 101 ? -9.599 2.215 5.476 1.00 97.25 101 THR A C 1
ATOM 741 O O . THR A 1 101 ? -9.813 1.521 6.463 1.00 97.25 101 THR A O 1
ATOM 744 N N . TYR A 1 102 ? -8.746 3.231 5.512 1.00 97.00 102 TYR A N 1
ATOM 745 C CA . TYR A 1 102 ? -8.044 3.622 6.731 1.00 97.00 102 TYR A CA 1
ATOM 746 C C . TYR A 1 102 ? -7.855 5.132 6.766 1.00 97.00 102 TYR A C 1
ATOM 748 O O . TYR A 1 102 ? -7.804 5.789 5.722 1.00 97.00 102 TYR A O 1
ATOM 756 N N . GLN A 1 103 ? -7.745 5.681 7.973 1.00 97.25 103 GLN A N 1
ATOM 757 C CA . GLN A 1 103 ? -7.514 7.103 8.195 1.00 97.25 103 GLN A CA 1
ATOM 758 C C . GLN A 1 103 ? -6.439 7.307 9.259 1.00 97.25 103 GLN A C 1
ATOM 760 O O . GLN A 1 103 ? -6.335 6.531 10.206 1.00 97.25 103 GLN A O 1
ATOM 765 N N . TYR A 1 104 ? -5.623 8.345 9.101 1.00 95.31 104 TYR A N 1
ATOM 766 C CA . TYR A 1 104 ? -4.626 8.737 10.093 1.00 95.31 104 TYR A CA 1
ATOM 767 C C . TYR A 1 104 ? -4.326 10.236 10.015 1.00 95.31 104 TYR A C 1
ATOM 769 O O . TYR A 1 104 ? -4.516 10.870 8.978 1.00 95.31 104 TYR A O 1
ATOM 777 N N . VAL A 1 105 ? -3.806 10.797 11.106 1.00 96.06 105 VAL A N 1
ATOM 778 C CA . VAL A 1 105 ? -3.271 12.164 11.137 1.00 96.06 105 VAL A CA 1
ATOM 779 C C . VAL A 1 105 ? -1.771 12.096 10.867 1.00 96.06 105 VAL A C 1
ATOM 781 O O . VAL A 1 105 ? -1.048 11.367 11.546 1.00 96.06 105 VAL A O 1
ATOM 784 N N . ASN A 1 106 ? -1.290 12.811 9.851 1.00 94.31 106 ASN A N 1
ATOM 785 C CA . ASN A 1 106 ? 0.141 12.880 9.567 1.00 94.31 106 ASN A CA 1
ATOM 786 C C . ASN A 1 106 ? 0.868 13.842 10.534 1.00 94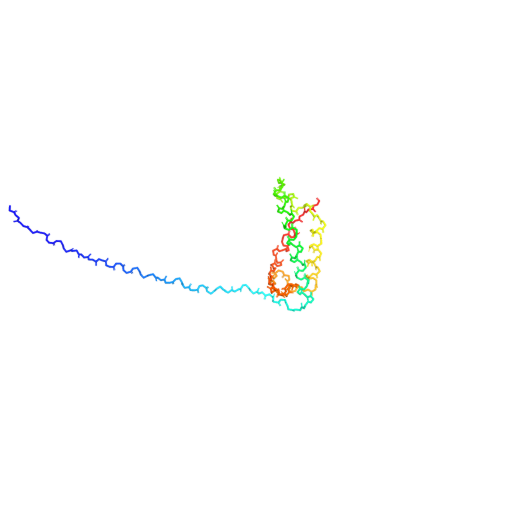.31 106 ASN A C 1
ATOM 788 O O . ASN A 1 106 ? 0.249 14.529 11.342 1.00 94.31 106 ASN A O 1
ATOM 792 N N . GLN A 1 107 ? 2.197 13.923 10.436 1.00 93.31 107 GLN A N 1
ATOM 793 C CA . GLN A 1 107 ? 3.012 14.781 11.312 1.00 93.31 107 GLN A CA 1
ATOM 794 C C . GLN A 1 107 ? 2.691 16.283 11.198 1.00 93.31 107 GLN A C 1
ATOM 796 O O . GLN A 1 107 ? 2.997 17.043 12.109 1.00 93.31 107 GLN A O 1
ATOM 801 N N . GLU A 1 108 ? 2.056 16.713 10.108 1.00 97.00 108 GLU A N 1
ATOM 802 C CA . GLU A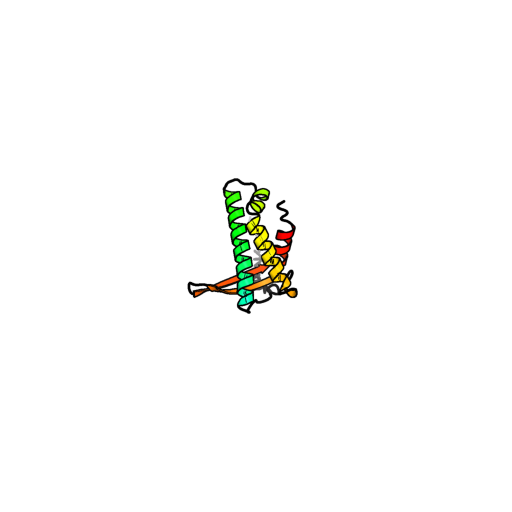 1 108 ? 1.649 18.103 9.871 1.00 97.00 108 GLU A CA 1
ATOM 803 C C . GLU A 1 108 ? 0.219 18.375 10.375 1.00 97.00 108 GLU A C 1
ATOM 805 O O . GLU A 1 108 ? -0.346 19.432 10.103 1.00 97.00 108 GLU A O 1
ATOM 810 N N . GLY A 1 109 ? -0.402 17.411 11.063 1.00 96.50 109 GLY A N 1
ATOM 811 C CA . GLY A 1 109 ? -1.770 17.526 11.562 1.00 96.50 109 GLY A CA 1
ATOM 812 C C . GLY A 1 109 ? -2.851 17.328 10.494 1.00 96.50 109 GLY A C 1
ATOM 813 O O . GLY A 1 109 ? -4.021 17.594 10.760 1.00 96.50 109 GLY A O 1
ATOM 814 N N . ARG A 1 110 ? -2.503 16.868 9.283 1.00 97.00 110 ARG A N 1
ATOM 815 C CA . ARG A 1 110 ? -3.481 16.630 8.211 1.00 97.00 110 ARG A CA 1
ATOM 816 C C . ARG A 1 110 ? -4.114 15.250 8.347 1.00 97.00 110 ARG A C 1
ATOM 818 O O . ARG A 1 110 ? -3.401 14.253 8.455 1.00 97.00 110 ARG A O 1
ATOM 825 N N . ASN A 1 111 ? -5.442 15.198 8.251 1.00 96.56 111 ASN A N 1
ATOM 826 C CA . ASN A 1 111 ? -6.184 13.948 8.096 1.00 96.56 111 ASN A CA 1
ATOM 827 C C . ASN A 1 111 ? -5.943 13.375 6.699 1.00 96.56 111 ASN A C 1
ATOM 829 O O . ASN A 1 111 ? -6.284 13.998 5.693 1.00 96.56 111 ASN A O 1
ATOM 833 N N . ILE A 1 112 ? -5.369 12.181 6.650 1.00 96.06 112 ILE A N 1
ATOM 834 C CA . ILE A 1 112 ? -5.158 11.405 5.437 1.00 96.06 112 ILE A CA 1
ATOM 835 C C . ILE A 1 112 ? -6.099 10.210 5.482 1.00 96.06 112 ILE A C 1
ATOM 837 O O . ILE A 1 112 ? -6.197 9.532 6.502 1.00 96.06 112 ILE A O 1
ATOM 841 N N . SER A 1 113 ? -6.763 9.942 4.364 1.00 95.25 113 SER A N 1
ATOM 842 C CA . SER A 1 113 ? -7.526 8.717 4.156 1.00 95.25 113 SER A CA 1
ATOM 843 C C . SER A 1 113 ? -6.938 7.950 2.980 1.00 95.25 113 SER A C 1
ATOM 845 O O . SER A 1 113 ? -6.418 8.544 2.033 1.00 95.25 113 SER A O 1
ATOM 847 N N . GLY A 1 114 ? -6.982 6.627 3.063 1.00 94.00 114 GLY A N 1
ATOM 848 C CA . GLY A 1 114 ? -6.503 5.738 2.019 1.00 94.00 114 GLY A CA 1
ATOM 849 C C . GLY A 1 114 ? -7.461 4.580 1.799 1.00 94.00 114 GLY A C 1
ATOM 850 O O . GLY A 1 114 ? -8.296 4.253 2.645 1.00 94.00 114 GLY A O 1
ATOM 851 N N . THR A 1 115 ? -7.353 3.964 0.629 1.00 95.19 115 THR A N 1
ATOM 852 C CA . THR A 1 115 ? -8.125 2.777 0.268 1.00 95.19 115 THR A CA 1
ATOM 853 C C . THR A 1 115 ? -7.217 1.802 -0.457 1.00 95.19 115 THR A C 1
ATOM 855 O O . THR A 1 115 ? -6.568 2.175 -1.432 1.00 95.19 115 THR A O 1
ATOM 858 N N . LEU A 1 116 ? -7.192 0.551 -0.002 1.00 95.62 116 LEU A N 1
ATOM 859 C CA . LEU A 1 116 ? -6.514 -0.538 -0.695 1.00 95.62 116 LEU A CA 1
ATOM 860 C C . LEU A 1 116 ? -7.531 -1.584 -1.138 1.00 95.62 116 LEU A C 1
ATOM 862 O O . LEU A 1 116 ? -8.309 -2.106 -0.343 1.00 95.62 116 LEU A O 1
ATOM 866 N N . VAL A 1 117 ? -7.485 -1.928 -2.423 1.00 95.75 117 VAL A N 1
ATOM 867 C CA . VAL A 1 117 ? -8.245 -3.048 -2.984 1.00 95.75 117 VAL A CA 1
ATOM 868 C C . VAL A 1 117 ? -7.344 -4.278 -2.959 1.00 95.75 117 VAL A C 1
ATOM 870 O O . VAL A 1 117 ? -6.571 -4.515 -3.892 1.00 95.75 117 VAL A O 1
ATOM 873 N N . LEU A 1 118 ? -7.410 -5.055 -1.874 1.00 96.44 118 LEU A N 1
ATOM 874 C CA . LEU A 1 118 ? -6.471 -6.153 -1.615 1.00 96.44 118 LEU A CA 1
ATOM 875 C C . LEU A 1 118 ? -6.563 -7.266 -2.667 1.00 96.44 118 LEU A C 1
ATOM 877 O O . LEU A 1 118 ? -5.555 -7.906 -2.965 1.00 96.44 118 LEU A O 1
ATOM 881 N N . GLN A 1 119 ? -7.730 -7.442 -3.296 1.00 95.50 119 GLN A N 1
ATOM 882 C CA . GLN A 1 119 ? -7.898 -8.350 -4.435 1.00 95.50 119 GLN A CA 1
ATOM 883 C C . GLN A 1 119 ? -7.017 -7.955 -5.627 1.00 95.50 119 GLN A C 1
ATOM 885 O O . GLN A 1 119 ? -6.369 -8.803 -6.245 1.00 95.50 119 GLN A O 1
ATOM 890 N N . ASN A 1 120 ? -7.002 -6.665 -5.971 1.00 95.00 120 ASN A N 1
ATOM 891 C CA . ASN A 1 120 ? -6.230 -6.175 -7.106 1.00 95.00 120 ASN A CA 1
ATOM 892 C C . ASN A 1 120 ? -4.731 -6.265 -6.814 1.00 95.00 120 ASN A C 1
ATOM 894 O O . ASN A 1 120 ? -3.974 -6.747 -7.654 1.00 95.00 120 ASN A O 1
ATOM 898 N N . LEU A 1 121 ? -4.320 -5.885 -5.599 1.00 95.12 121 LEU A N 1
ATOM 899 C CA . LEU A 1 121 ? -2.930 -6.017 -5.169 1.00 95.12 121 LEU A CA 1
ATOM 900 C C . LEU A 1 121 ? -2.453 -7.472 -5.256 1.00 95.12 121 LEU A C 1
ATOM 902 O O . LEU A 1 121 ? -1.397 -7.730 -5.825 1.00 95.12 121 LEU A O 1
ATOM 906 N N . ARG A 1 122 ? -3.251 -8.436 -4.779 1.00 95.69 122 ARG A N 1
ATOM 907 C CA . ARG A 1 122 ? -2.925 -9.863 -4.897 1.00 95.69 122 ARG A CA 1
ATOM 908 C C . ARG A 1 122 ? -2.691 -10.281 -6.344 1.00 95.69 122 ARG A C 1
ATOM 910 O O . ARG A 1 122 ? -1.652 -10.856 -6.651 1.00 95.69 122 ARG A O 1
ATOM 917 N N . ARG A 1 123 ? -3.634 -9.961 -7.235 1.00 94.38 123 ARG A N 1
ATOM 918 C CA . ARG A 1 123 ? -3.531 -10.295 -8.664 1.00 94.38 123 ARG A CA 1
ATOM 919 C C . ARG A 1 123 ? -2.284 -9.690 -9.301 1.00 94.38 123 ARG A C 1
ATOM 921 O O . ARG A 1 123 ? -1.610 -10.370 -10.066 1.00 94.38 123 ARG A O 1
ATOM 928 N N . GLN A 1 124 ? -1.958 -8.442 -8.967 1.00 91.75 124 GLN A N 1
ATOM 929 C CA . GLN A 1 124 ? -0.740 -7.787 -9.446 1.00 91.75 124 GLN A CA 1
ATOM 930 C C . GLN A 1 124 ? 0.514 -8.508 -8.941 1.00 91.75 124 GLN A C 1
ATOM 932 O O . GLN A 1 124 ? 1.393 -8.827 -9.736 1.00 91.75 124 GLN A O 1
ATOM 937 N N . LEU A 1 125 ? 0.576 -8.845 -7.651 1.00 92.50 125 LEU A N 1
ATOM 938 C CA . LEU A 1 125 ? 1.699 -9.587 -7.076 1.00 92.50 125 LEU A CA 1
ATOM 939 C C . LEU A 1 125 ? 1.839 -11.002 -7.658 1.00 92.50 125 LEU A C 1
ATOM 941 O O . LEU A 1 125 ? 2.958 -11.488 -7.776 1.00 92.50 125 LEU A O 1
ATOM 945 N N . GLU A 1 126 ? 0.745 -11.672 -8.019 1.00 91.50 126 GLU A N 1
ATOM 946 C CA . GLU A 1 126 ? 0.761 -12.995 -8.662 1.00 91.50 126 GLU A CA 1
ATOM 947 C C . GLU A 1 126 ? 1.194 -12.923 -10.140 1.00 91.50 126 GLU A C 1
ATOM 949 O O . GLU A 1 126 ? 1.903 -13.810 -10.626 1.00 91.50 126 GLU A O 1
ATOM 954 N N . ALA A 1 127 ? 0.784 -11.869 -10.852 1.00 88.62 127 ALA A N 1
ATOM 955 C CA . ALA A 1 127 ? 1.121 -11.647 -12.258 1.00 88.62 127 ALA A CA 1
ATOM 956 C C . ALA A 1 127 ? 2.577 -11.197 -12.455 1.00 88.62 127 ALA A C 1
ATOM 958 O O . ALA A 1 127 ? 3.212 -11.580 -13.439 1.00 88.62 127 ALA A O 1
ATOM 959 N N . LEU A 1 128 ? 3.118 -10.420 -11.512 1.00 85.06 128 LEU A N 1
ATOM 960 C CA . LEU A 1 128 ? 4.505 -9.963 -11.522 1.00 85.06 128 LEU A CA 1
ATOM 961 C C . LEU A 1 128 ? 5.458 -11.120 -11.189 1.00 85.06 128 LEU A C 1
ATOM 963 O O . LEU A 1 128 ? 5.834 -11.368 -10.038 1.00 85.06 128 LEU A O 1
ATOM 967 N N . LYS A 1 129 ? 5.859 -11.840 -12.238 1.00 73.56 129 LYS A N 1
ATOM 968 C CA . LYS A 1 129 ? 6.901 -12.871 -12.207 1.00 73.56 129 LYS A CA 1
ATOM 969 C C . LYS A 1 129 ? 8.226 -12.285 -12.682 1.00 73.56 129 LYS A C 1
ATOM 971 O O . LYS A 1 129 ? 8.706 -12.608 -13.761 1.00 73.56 129 LYS A O 1
ATOM 976 N N . CYS A 1 130 ? 8.795 -11.404 -11.870 1.00 76.00 130 CYS A N 1
ATOM 977 C CA . CYS A 1 130 ? 10.168 -10.945 -12.043 1.00 76.00 130 CYS A CA 1
ATOM 978 C C . CYS A 1 130 ? 11.093 -12.079 -11.570 1.00 76.00 130 CYS A C 1
ATOM 980 O O . CYS A 1 130 ? 11.251 -12.267 -10.361 1.00 76.00 130 CYS A O 1
ATOM 982 N N . GLN A 1 131 ? 11.570 -12.901 -12.509 1.00 59.66 131 GLN A N 1
ATOM 983 C CA . GLN A 1 131 ? 12.539 -13.983 -12.288 1.00 59.66 131 GLN A CA 1
ATOM 984 C C . GLN A 1 131 ? 13.912 -13.559 -12.794 1.00 59.66 131 GLN A C 1
ATOM 986 O O . GLN A 1 131 ? 13.955 -12.958 -13.890 1.00 59.66 131 GLN A O 1
#

Radius of gyration: 27.97 Å; chains: 1; bounding box: 72×52×75 Å